Protein AF-A0A5B8N202-F1 (afdb_monomer_lite)

Radius of gyration: 25.62 Å; chains: 1; bounding box: 64×28×85 Å

Structure (mmCIF, N/CA/C/O backbone):
data_AF-A0A5B8N202-F1
#
_entry.id   AF-A0A5B8N202-F1
#
loop_
_atom_site.group_PDB
_atom_site.id
_atom_site.type_symbol
_atom_site.label_atom_id
_atom_site.label_alt_id
_atom_site.label_comp_id
_atom_site.label_asym_id
_atom_site.label_entity_id
_atom_site.label_seq_id
_atom_site.pdbx_PDB_ins_code
_atom_site.Cartn_x
_atom_site.Cartn_y
_atom_site.Cartn_z
_atom_site.occupancy
_atom_site.B_iso_or_equiv
_atom_site.auth_seq_id
_atom_site.auth_comp_id
_atom_site.auth_asym_id
_atom_site.auth_atom_id
_atom_site.pdbx_PDB_model_num
ATOM 1 N N . MET A 1 1 ? 33.044 3.808 -58.142 1.00 40.56 1 MET A N 1
ATOM 2 C CA . MET A 1 1 ? 33.726 4.188 -56.889 1.00 40.56 1 MET A CA 1
ATOM 3 C C . MET A 1 1 ? 32.637 4.555 -55.896 1.00 40.56 1 MET A C 1
ATOM 5 O O . MET A 1 1 ? 32.039 5.612 -56.030 1.00 40.56 1 MET A O 1
ATOM 9 N N . GLU A 1 2 ? 32.285 3.611 -55.023 1.00 39.12 2 GLU A N 1
ATOM 10 C CA . GLU A 1 2 ? 31.289 3.767 -53.956 1.00 39.12 2 GLU A CA 1
ATOM 11 C C . GLU A 1 2 ? 31.863 4.608 -52.815 1.00 39.12 2 GLU A C 1
ATOM 13 O O . GLU A 1 2 ? 32.944 4.314 -52.308 1.00 39.12 2 GLU A O 1
ATOM 18 N N . THR A 1 3 ? 31.123 5.624 -52.381 1.00 40.22 3 THR A N 1
ATOM 19 C CA . THR A 1 3 ? 31.327 6.275 -51.087 1.00 40.22 3 THR A CA 1
ATOM 20 C C . THR A 1 3 ? 30.090 6.017 -50.238 1.00 40.22 3 THR A C 1
ATOM 22 O O . THR A 1 3 ? 29.100 6.745 -50.273 1.00 40.22 3 THR A O 1
ATOM 25 N N . THR A 1 4 ? 30.120 4.921 -49.481 1.00 45.94 4 THR A N 1
ATOM 26 C CA . THR A 1 4 ? 29.127 4.648 -48.441 1.00 45.94 4 THR A CA 1
ATOM 27 C C . THR A 1 4 ? 29.284 5.690 -47.341 1.00 45.94 4 THR A C 1
ATOM 29 O O . THR A 1 4 ? 30.242 5.677 -46.569 1.00 45.94 4 THR A O 1
ATOM 32 N N . ASN A 1 5 ? 28.337 6.619 -47.311 1.00 45.53 5 ASN A N 1
ATOM 33 C CA . ASN A 1 5 ? 28.198 7.651 -46.302 1.00 45.53 5 ASN A CA 1
ATOM 34 C C . ASN A 1 5 ? 27.761 6.973 -44.990 1.00 45.53 5 ASN A C 1
ATOM 36 O O . ASN A 1 5 ? 26.594 6.610 -44.830 1.00 45.53 5 ASN A O 1
ATOM 40 N N . LEU A 1 6 ? 28.705 6.720 -44.077 1.00 44.03 6 LEU A N 1
ATOM 41 C CA . LEU A 1 6 ? 28.391 6.211 -42.743 1.00 44.03 6 LEU A CA 1
ATOM 42 C C . LEU A 1 6 ? 27.674 7.317 -41.957 1.00 44.03 6 LEU A C 1
ATOM 44 O O . LEU A 1 6 ? 28.290 8.238 -41.425 1.00 44.03 6 LEU A O 1
ATOM 48 N N . SER A 1 7 ? 26.348 7.208 -41.894 1.00 47.22 7 SER A N 1
ATOM 49 C CA . SER A 1 7 ? 25.507 7.962 -40.971 1.00 47.22 7 SER A CA 1
ATOM 50 C C . SER A 1 7 ? 25.827 7.530 -39.535 1.00 47.22 7 SER A C 1
ATOM 52 O O . SER A 1 7 ? 25.341 6.512 -39.043 1.00 47.22 7 SER A O 1
ATOM 54 N N . THR A 1 8 ? 26.678 8.301 -38.860 1.00 48.44 8 THR A N 1
ATOM 55 C CA . THR A 1 8 ? 26.913 8.200 -37.414 1.00 48.44 8 THR A CA 1
ATOM 56 C C . THR A 1 8 ? 25.687 8.750 -36.680 1.00 48.44 8 THR A C 1
ATOM 58 O O . THR A 1 8 ? 25.611 9.925 -36.324 1.00 48.44 8 THR A O 1
ATOM 61 N N . GLY A 1 9 ? 24.682 7.892 -36.504 1.00 45.19 9 GLY A N 1
ATOM 62 C CA . GLY A 1 9 ? 23.444 8.180 -35.783 1.00 45.19 9 GLY A CA 1
ATOM 63 C C . GLY A 1 9 ? 23.637 8.232 -34.265 1.00 45.19 9 GLY A C 1
ATOM 64 O O . GLY A 1 9 ? 23.599 7.212 -33.586 1.00 45.19 9 GLY A O 1
ATOM 65 N N . ASN A 1 10 ? 23.847 9.447 -33.767 1.00 51.78 10 ASN A N 1
ATOM 66 C CA . ASN A 1 10 ? 23.445 10.018 -32.477 1.00 51.78 10 ASN A CA 1
ATOM 67 C C . ASN A 1 10 ? 22.995 9.059 -31.336 1.00 51.78 10 ASN A C 1
ATOM 69 O O . ASN A 1 10 ? 21.834 8.657 -31.243 1.00 51.78 10 ASN A O 1
ATOM 73 N N . GLY A 1 11 ? 23.888 8.793 -30.373 1.00 51.88 11 GLY A N 1
ATOM 74 C CA . GLY A 1 11 ? 23.561 8.127 -29.097 1.00 51.88 11 GLY A CA 1
ATOM 75 C C . GLY A 1 11 ? 22.804 9.011 -28.086 1.00 51.88 11 GLY A C 1
ATOM 76 O O . GLY A 1 11 ? 22.305 8.512 -27.078 1.00 51.88 11 GLY A O 1
ATOM 77 N N . SER A 1 12 ? 22.686 10.311 -28.364 1.00 51.22 12 SER A N 1
ATOM 78 C CA . SER A 1 12 ? 22.166 11.345 -27.456 1.00 51.22 12 SER A CA 1
ATOM 79 C C . SER A 1 12 ? 20.629 11.404 -27.388 1.00 51.22 12 SER A C 1
ATOM 81 O O . SER A 1 12 ? 20.073 11.716 -26.336 1.00 51.22 12 SER A O 1
ATOM 83 N N . ASP A 1 13 ? 19.927 11.047 -28.471 1.00 53.34 13 ASP A N 1
ATOM 84 C CA . ASP A 1 13 ? 18.459 11.188 -28.576 1.00 53.34 13 ASP A CA 1
ATOM 85 C C . ASP A 1 13 ? 17.677 10.024 -27.944 1.00 53.34 13 ASP A C 1
ATOM 87 O O . ASP A 1 13 ? 16.525 10.162 -27.521 1.00 53.34 13 ASP A O 1
ATOM 91 N N . LYS A 1 14 ? 18.299 8.843 -27.842 1.00 54.62 14 LYS A N 1
ATOM 92 C CA . LYS A 1 14 ? 17.680 7.672 -27.196 1.00 54.62 14 LYS A CA 1
ATOM 93 C C . LYS A 1 14 ? 17.654 7.803 -25.670 1.00 54.62 14 LYS A C 1
ATOM 95 O O . LYS A 1 14 ? 16.748 7.283 -25.020 1.00 54.62 14 LYS A O 1
ATOM 100 N N . ILE A 1 15 ? 18.619 8.517 -25.088 1.00 53.31 15 ILE A N 1
ATOM 101 C CA . ILE A 1 15 ? 18.751 8.689 -23.632 1.00 53.31 15 ILE A CA 1
ATOM 102 C C . ILE A 1 15 ? 17.740 9.724 -23.110 1.00 53.31 15 ILE A C 1
ATOM 104 O O . ILE A 1 15 ? 17.120 9.525 -22.062 1.00 53.31 15 ILE A O 1
ATOM 108 N N . SER A 1 16 ? 17.505 10.804 -23.853 1.00 60.16 16 SER A N 1
ATOM 109 C CA . SER A 1 16 ? 16.528 11.853 -23.518 1.00 60.16 16 SER A CA 1
ATOM 110 C C . SER A 1 16 ? 15.070 11.388 -23.672 1.00 60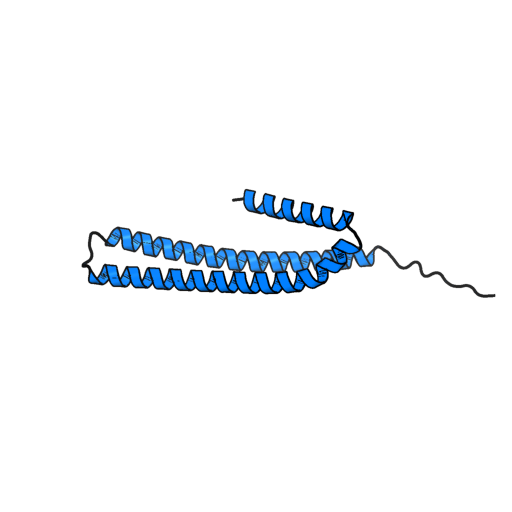.16 16 SER A C 1
ATOM 112 O O . SER A 1 16 ? 14.223 11.696 -22.830 1.00 60.16 16 SER A O 1
ATOM 114 N N . SER A 1 17 ? 14.768 10.574 -24.685 1.00 62.56 17 SER A N 1
ATOM 115 C CA . SER A 1 17 ? 13.436 9.968 -24.870 1.00 62.56 17 SER A CA 1
ATOM 116 C C . SER A 1 17 ? 13.122 8.872 -23.840 1.00 62.56 17 SER A C 1
ATOM 118 O O . SER A 1 17 ? 12.027 8.837 -23.282 1.00 62.56 17 SER A O 1
ATOM 120 N N . THR A 1 18 ? 14.094 8.021 -23.498 1.00 65.94 18 THR A N 1
ATOM 121 C CA . THR A 1 18 ? 13.906 6.974 -22.474 1.00 65.94 18 THR A CA 1
ATOM 122 C C . THR A 1 18 ? 13.766 7.567 -21.067 1.00 65.94 18 THR A C 1
ATOM 124 O O . THR A 1 18 ? 12.943 7.112 -20.274 1.00 65.94 18 THR A O 1
ATOM 127 N N . SER A 1 19 ? 14.527 8.618 -20.747 1.00 70.12 19 SER A N 1
ATOM 128 C CA . SER A 1 19 ? 14.452 9.289 -19.440 1.00 70.12 19 SER A CA 1
ATOM 129 C C . SER A 1 19 ? 13.154 10.075 -19.239 1.00 70.12 19 SER A C 1
ATOM 131 O O . SER A 1 19 ? 12.609 10.075 -18.136 1.00 70.12 19 SER A O 1
ATOM 133 N N . SER A 1 20 ? 12.619 10.707 -20.285 1.00 73.62 20 SER A N 1
ATOM 134 C CA . SER A 1 20 ? 11.327 11.406 -20.224 1.00 73.62 20 SER A CA 1
ATOM 135 C C . SER A 1 20 ? 10.148 10.435 -20.106 1.00 73.62 20 SER A C 1
ATOM 137 O O . SER A 1 20 ? 9.283 10.643 -19.253 1.00 73.62 20 SER A O 1
ATOM 139 N N . ALA A 1 21 ? 10.164 9.326 -20.853 1.00 76.62 21 ALA A N 1
ATOM 140 C CA . ALA A 1 21 ? 9.192 8.245 -20.700 1.00 76.62 21 ALA A CA 1
ATOM 141 C C . ALA A 1 21 ? 9.225 7.655 -19.278 1.00 76.62 21 ALA A C 1
ATOM 143 O O . ALA A 1 21 ? 8.200 7.623 -18.597 1.00 76.62 21 ALA A O 1
ATOM 144 N N . ALA A 1 22 ? 10.411 7.313 -18.764 1.00 77.62 22 ALA A N 1
ATOM 145 C CA . ALA A 1 22 ? 10.571 6.814 -17.397 1.00 77.62 22 ALA A CA 1
ATOM 146 C C . ALA A 1 22 ? 10.082 7.819 -16.337 1.00 77.62 22 ALA A C 1
ATOM 148 O O . ALA A 1 22 ? 9.461 7.431 -15.348 1.00 77.62 22 ALA A O 1
ATOM 149 N N . LYS A 1 23 ? 10.316 9.121 -16.546 1.00 77.31 23 LYS A N 1
ATOM 150 C CA . LYS A 1 23 ? 9.877 10.180 -15.626 1.00 77.31 23 LYS A CA 1
ATOM 151 C C . LYS A 1 23 ? 8.358 10.344 -15.610 1.00 77.31 23 LYS A C 1
ATOM 153 O O . LYS A 1 23 ? 7.800 10.503 -14.528 1.00 77.31 23 LYS A O 1
ATOM 158 N N . SER A 1 24 ? 7.711 10.268 -16.775 1.00 81.50 24 SER A N 1
ATOM 159 C CA . SER A 1 24 ? 6.247 10.329 -16.892 1.00 81.50 24 SER A CA 1
ATOM 160 C C . SER A 1 24 ? 5.568 9.123 -16.230 1.00 81.50 24 SER A C 1
ATOM 162 O O . SER A 1 24 ? 4.693 9.285 -15.383 1.00 81.50 24 SER A O 1
ATOM 164 N N . MET A 1 25 ? 6.075 7.913 -16.480 1.00 79.19 25 MET A N 1
ATOM 165 C CA . MET A 1 25 ? 5.575 6.703 -15.827 1.00 79.19 25 MET A CA 1
ATOM 166 C C . MET A 1 25 ? 5.800 6.736 -14.311 1.00 79.19 25 MET A C 1
ATOM 168 O O . MET A 1 25 ? 4.927 6.332 -13.547 1.00 79.19 25 MET A O 1
ATOM 172 N N . TYR A 1 26 ? 6.943 7.258 -13.851 1.00 78.19 26 TYR A N 1
ATOM 173 C CA . TYR A 1 26 ? 7.205 7.444 -12.424 1.00 78.19 26 TYR A CA 1
ATOM 174 C C . TYR A 1 26 ? 6.246 8.457 -11.786 1.00 78.19 26 TYR A C 1
ATOM 176 O O . TYR A 1 26 ? 5.761 8.216 -10.680 1.00 78.19 26 TYR A O 1
ATOM 184 N N . SER A 1 27 ? 5.941 9.577 -12.453 1.00 83.06 27 SER A N 1
ATOM 185 C CA . SER A 1 27 ? 4.969 10.547 -11.936 1.00 83.06 27 SER A CA 1
ATOM 186 C C . SER A 1 27 ? 3.553 9.983 -11.887 1.00 83.06 27 SER A C 1
ATOM 188 O O . SER A 1 27 ? 2.850 10.229 -10.906 1.00 83.06 27 SER A O 1
ATOM 190 N N . ASP A 1 28 ? 3.163 9.171 -12.867 1.00 84.50 28 ASP A N 1
ATOM 191 C CA . ASP A 1 28 ? 1.834 8.558 -12.932 1.00 84.50 28 ASP A CA 1
ATOM 192 C C . ASP A 1 28 ? 1.680 7.431 -11.903 1.00 84.50 28 ASP A C 1
ATOM 194 O O . ASP A 1 28 ? 0.683 7.364 -11.173 1.00 84.50 28 ASP A O 1
ATOM 198 N N . ALA A 1 29 ? 2.705 6.587 -11.755 1.00 79.06 29 ALA A N 1
ATOM 199 C CA . ALA A 1 29 ? 2.771 5.567 -10.711 1.00 79.06 29 ALA A CA 1
ATOM 200 C C . ALA A 1 29 ? 2.771 6.199 -9.311 1.00 79.06 29 ALA A C 1
ATOM 202 O O . ALA A 1 29 ? 2.047 5.760 -8.419 1.00 79.06 29 ALA A O 1
ATOM 203 N N . LYS A 1 30 ? 3.525 7.286 -9.109 1.00 83.44 30 LYS A N 1
ATOM 204 C CA . LYS A 1 30 ? 3.514 8.035 -7.848 1.00 83.44 30 LYS A CA 1
ATOM 205 C C . LYS A 1 30 ? 2.155 8.689 -7.595 1.00 83.44 30 LYS A C 1
ATOM 207 O O . LYS A 1 30 ? 1.669 8.648 -6.468 1.00 83.44 30 LYS A O 1
ATOM 212 N N . GLY A 1 31 ? 1.528 9.265 -8.619 1.00 84.69 31 GLY A N 1
ATOM 213 C CA . GLY A 1 31 ? 0.213 9.897 -8.527 1.00 84.69 31 GLY A CA 1
ATOM 214 C C . GLY A 1 31 ? -0.890 8.902 -8.164 1.00 84.69 31 GLY A C 1
ATOM 215 O O . GLY A 1 31 ? -1.683 9.165 -7.260 1.00 84.69 31 GLY A O 1
ATOM 216 N N . SER A 1 32 ? -0.909 7.737 -8.811 1.00 81.94 32 SER A N 1
ATOM 217 C CA . SER A 1 32 ? -1.851 6.653 -8.508 1.00 81.94 32 SER A CA 1
ATOM 218 C C . SER A 1 32 ? -1.608 6.047 -7.123 1.00 81.94 32 SER A C 1
ATOM 220 O O . SER A 1 32 ? -2.549 5.946 -6.337 1.00 81.94 32 SER A O 1
ATOM 222 N N . ALA A 1 33 ? -0.356 5.751 -6.759 1.00 79.19 33 ALA A N 1
ATOM 223 C CA . ALA A 1 33 ? -0.010 5.248 -5.428 1.00 79.19 33 ALA A CA 1
ATOM 224 C C . ALA A 1 33 ? -0.380 6.239 -4.311 1.00 79.19 33 ALA A C 1
ATOM 226 O O . ALA A 1 33 ? -0.882 5.837 -3.261 1.00 79.19 33 ALA A O 1
ATOM 227 N N . GLN A 1 34 ? -0.180 7.542 -4.534 1.00 83.12 34 GLN A N 1
ATOM 228 C CA . GLN A 1 34 ? -0.529 8.578 -3.562 1.00 83.12 34 GLN A CA 1
ATOM 229 C C . GLN A 1 34 ? -2.048 8.722 -3.400 1.00 83.12 34 GLN A C 1
ATOM 231 O O . GLN A 1 34 ? -2.516 8.888 -2.277 1.00 83.12 34 GLN A O 1
ATOM 236 N N . ARG A 1 35 ? -2.823 8.602 -4.487 1.00 85.00 35 ARG A N 1
ATOM 237 C CA . ARG A 1 35 ? -4.296 8.601 -4.444 1.00 85.00 35 ARG A CA 1
ATOM 238 C C . ARG A 1 35 ? -4.833 7.386 -3.694 1.00 85.00 35 ARG A C 1
ATOM 240 O O . ARG A 1 35 ? -5.595 7.556 -2.750 1.00 85.00 35 ARG A O 1
ATOM 247 N N . VAL A 1 36 ? -4.373 6.184 -4.049 1.00 81.31 36 VAL A N 1
ATOM 248 C CA . VAL A 1 36 ? -4.762 4.939 -3.364 1.00 81.31 36 VAL A CA 1
ATOM 249 C C . VAL A 1 36 ? -4.385 5.000 -1.882 1.00 81.31 36 VAL A C 1
ATOM 251 O O . VAL A 1 36 ? -5.203 4.690 -1.020 1.00 81.31 36 VAL A O 1
ATOM 254 N N . GLY A 1 37 ? -3.176 5.469 -1.563 1.00 83.19 37 GLY A N 1
ATOM 255 C CA . GLY A 1 37 ? -2.727 5.640 -0.183 1.00 83.19 37 GLY A CA 1
ATOM 256 C C . GLY A 1 37 ? -3.551 6.662 0.608 1.00 83.19 37 GLY A C 1
ATOM 257 O O . GLY A 1 37 ? -3.839 6.427 1.781 1.00 83.19 37 GLY A O 1
ATOM 258 N N . ALA A 1 38 ? -3.951 7.774 -0.016 1.00 85.00 38 ALA A N 1
ATOM 259 C CA . ALA A 1 38 ? -4.794 8.790 0.611 1.00 85.00 38 ALA A CA 1
ATOM 260 C C . ALA A 1 38 ? -6.212 8.267 0.885 1.00 85.00 38 ALA A C 1
ATOM 262 O O . ALA A 1 38 ? -6.708 8.434 1.998 1.00 85.00 38 ALA A O 1
ATOM 263 N N . THR A 1 39 ? -6.827 7.573 -0.079 1.00 84.94 39 THR A N 1
ATOM 264 C CA . THR A 1 39 ? -8.145 6.945 0.094 1.00 84.94 39 THR A CA 1
ATOM 265 C C . THR A 1 39 ? -8.114 5.909 1.214 1.00 84.94 39 THR A C 1
ATOM 267 O O . THR A 1 39 ? -8.914 5.998 2.138 1.00 84.94 39 THR A O 1
ATOM 270 N N . LEU A 1 40 ? -7.138 4.993 1.218 1.00 81.50 40 LEU A N 1
ATOM 271 C CA . LEU A 1 40 ? -7.007 3.984 2.278 1.00 81.50 40 LEU A CA 1
ATOM 272 C C . LEU A 1 40 ? -6.809 4.608 3.665 1.00 81.50 40 LEU A C 1
ATOM 274 O O . LEU A 1 40 ? -7.374 4.131 4.646 1.00 81.50 40 LEU A O 1
ATOM 278 N N . ARG A 1 41 ? -6.017 5.684 3.764 1.00 85.50 41 ARG A N 1
ATOM 279 C CA . ARG A 1 41 ? -5.808 6.391 5.034 1.00 85.50 41 ARG A CA 1
ATOM 280 C C . ARG A 1 41 ? -7.086 7.072 5.524 1.00 85.50 41 ARG A C 1
ATOM 282 O O . ARG A 1 41 ? -7.348 7.042 6.723 1.00 85.50 41 ARG A O 1
ATOM 289 N N . SER A 1 42 ? -7.860 7.661 4.616 1.00 87.25 42 SER A N 1
ATOM 290 C CA . SER A 1 42 ? -9.161 8.257 4.927 1.00 87.25 42 SER A CA 1
ATOM 291 C C . SER A 1 42 ? -10.150 7.204 5.430 1.00 87.25 42 SER A C 1
ATOM 293 O O . SER A 1 42 ? -10.734 7.380 6.494 1.00 87.25 42 SER A O 1
ATOM 295 N N . GLU A 1 43 ? -10.289 6.085 4.715 1.00 83.12 43 GLU A N 1
ATOM 296 C CA . GLU A 1 43 ? -11.168 4.971 5.102 1.00 83.12 43 GLU A CA 1
ATOM 297 C C . GLU A 1 43 ? -10.785 4.394 6.473 1.00 83.12 43 GLU A C 1
ATOM 299 O O . GLU A 1 43 ? -11.644 4.179 7.325 1.00 83.12 43 GLU A O 1
ATOM 304 N N . LEU A 1 44 ? -9.484 4.221 6.739 1.00 84.56 44 LEU A N 1
ATOM 305 C CA . LEU A 1 44 ? -9.000 3.735 8.032 1.00 84.56 44 LEU A CA 1
ATOM 306 C C . LEU A 1 44 ? -9.253 4.736 9.168 1.00 84.56 44 LEU A C 1
ATOM 308 O O . LEU A 1 44 ? -9.607 4.331 10.273 1.00 84.56 44 LEU A O 1
ATOM 312 N N . SER A 1 45 ? -9.083 6.036 8.908 1.00 85.19 45 SER A N 1
ATOM 313 C CA . SER A 1 45 ? -9.399 7.081 9.887 1.00 85.19 45 SER A CA 1
ATOM 314 C C . SER A 1 45 ? -10.890 7.105 10.213 1.00 85.19 45 SER A C 1
ATOM 316 O O . SER A 1 45 ? -11.252 7.249 11.376 1.00 85.19 45 SER A O 1
ATOM 318 N N . ASN A 1 46 ? -11.748 6.927 9.208 1.00 87.12 46 ASN A N 1
ATOM 319 C CA . ASN A 1 46 ? -13.193 6.853 9.399 1.00 87.12 46 ASN A CA 1
ATOM 320 C C . ASN A 1 46 ? -13.582 5.604 10.196 1.00 87.12 46 ASN A C 1
ATOM 322 O O . ASN A 1 46 ? -14.342 5.712 11.149 1.00 87.12 46 ASN A O 1
ATOM 326 N N . LEU A 1 47 ? -13.001 4.443 9.877 1.00 84.00 47 LEU A N 1
ATOM 327 C CA . LEU A 1 47 ? -13.228 3.207 10.627 1.00 84.00 47 LEU A CA 1
ATOM 328 C C . LEU A 1 47 ? -12.778 3.332 12.089 1.00 84.00 47 LEU A C 1
ATOM 330 O O . LEU A 1 47 ? -13.466 2.855 12.987 1.00 84.00 47 LEU A O 1
ATOM 334 N N . LYS A 1 48 ? -11.637 3.990 12.334 1.00 85.50 48 LYS A N 1
ATOM 335 C CA . LYS A 1 48 ? -11.165 4.291 13.689 1.00 85.50 48 LYS A CA 1
ATOM 336 C C . LYS A 1 48 ? -12.147 5.194 14.430 1.00 85.50 48 LYS A C 1
ATOM 338 O O . LYS A 1 48 ? -12.453 4.907 15.578 1.00 85.50 48 LYS A O 1
ATOM 343 N N . ASN A 1 49 ? -12.630 6.258 13.794 1.00 85.69 49 ASN A N 1
ATOM 344 C CA . ASN A 1 49 ? -13.596 7.163 14.413 1.00 85.69 49 ASN A CA 1
ATOM 345 C C . ASN A 1 49 ? -14.919 6.446 14.722 1.00 85.69 49 ASN A C 1
ATOM 347 O O . ASN A 1 49 ? -15.463 6.626 15.807 1.00 85.69 49 ASN A O 1
ATOM 351 N N . ASP A 1 50 ? -15.400 5.597 13.810 1.00 81.00 50 ASP A N 1
ATOM 352 C CA . ASP A 1 50 ? -16.595 4.774 14.018 1.00 81.00 50 ASP A CA 1
ATOM 353 C C . ASP A 1 50 ? -16.390 3.783 15.180 1.00 81.00 50 ASP A C 1
ATOM 355 O O . ASP A 1 50 ? -17.291 3.590 15.996 1.00 81.00 50 ASP A O 1
ATOM 359 N N . LEU A 1 51 ? -15.193 3.196 15.304 1.00 79.00 51 LEU A N 1
ATOM 360 C CA . LEU A 1 51 ? -14.827 2.319 16.419 1.00 79.00 51 LEU A CA 1
ATOM 361 C C . LEU A 1 51 ? -14.708 3.078 17.748 1.00 79.00 51 LEU A C 1
ATOM 363 O O . LEU A 1 51 ? -15.212 2.593 18.755 1.00 79.00 51 LEU A O 1
ATOM 367 N N . ASP A 1 52 ? -14.074 4.253 17.763 1.00 80.44 52 ASP A N 1
ATOM 368 C CA . ASP A 1 52 ? -13.946 5.092 18.960 1.00 80.44 52 ASP A CA 1
ATOM 369 C C . ASP A 1 52 ? -15.335 5.562 19.426 1.00 80.44 52 ASP A C 1
ATOM 371 O O . ASP A 1 52 ? -15.643 5.522 20.618 1.00 80.44 52 ASP A O 1
ATOM 375 N N . ALA A 1 53 ? -16.216 5.937 18.493 1.00 79.38 53 ALA A N 1
ATOM 376 C CA . ALA A 1 53 ? -17.603 6.285 18.786 1.00 79.38 53 ALA A CA 1
ATOM 377 C C . ALA A 1 53 ? -18.386 5.088 19.349 1.00 79.38 53 ALA A C 1
ATOM 379 O O . ALA A 1 53 ? -19.124 5.247 20.323 1.00 79.38 53 ALA A O 1
ATOM 380 N N . LEU A 1 54 ? -18.187 3.891 18.783 1.00 70.69 54 LEU A N 1
ATOM 381 C CA . LEU A 1 54 ? -18.788 2.654 19.276 1.00 70.69 54 LEU A CA 1
ATOM 382 C C . LEU A 1 54 ? -18.274 2.292 20.673 1.00 70.69 54 LEU A C 1
ATOM 384 O O . LEU A 1 54 ? -19.081 2.024 21.551 1.00 70.69 54 LEU A O 1
ATOM 388 N N . MET A 1 55 ? -16.964 2.346 20.921 1.00 69.00 55 MET A N 1
ATOM 389 C CA . MET A 1 55 ? -16.374 2.062 22.235 1.00 69.00 55 MET A CA 1
ATOM 390 C C . MET A 1 55 ? -16.814 3.062 23.308 1.00 69.00 55 MET A C 1
ATOM 392 O O . MET A 1 55 ? -17.005 2.675 24.457 1.00 69.00 55 MET A O 1
ATOM 396 N N . THR A 1 56 ? -16.996 4.333 22.943 1.00 68.38 56 THR A N 1
ATOM 397 C CA . THR A 1 56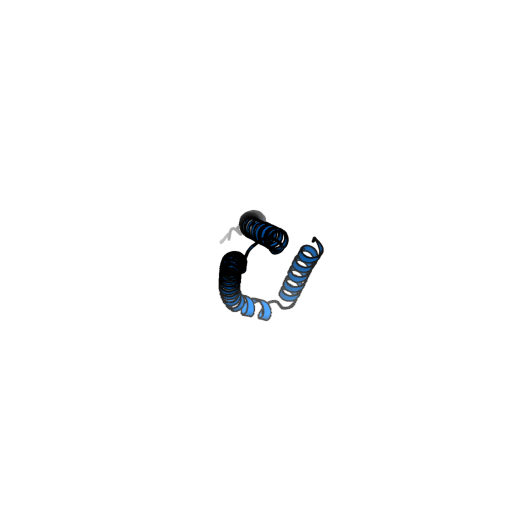 ? -17.410 5.387 23.885 1.00 68.38 56 THR A CA 1
ATOM 398 C C . THR A 1 56 ? -18.909 5.326 24.192 1.00 68.38 56 THR A C 1
ATOM 400 O O . THR A 1 56 ? -19.324 5.700 25.286 1.00 68.38 56 THR A O 1
ATOM 403 N N . ARG A 1 57 ? -19.731 4.843 23.248 1.00 61.66 57 ARG A N 1
ATOM 404 C CA . ARG A 1 57 ? -21.181 4.657 23.431 1.00 61.66 57 ARG A CA 1
ATOM 405 C C . ARG A 1 57 ? -21.584 3.250 23.892 1.00 61.66 57 ARG A C 1
ATOM 407 O O . ARG A 1 57 ? -22.687 3.081 24.391 1.00 61.66 57 ARG A O 1
ATOM 414 N N . ALA A 1 58 ? -20.707 2.252 23.784 1.00 56.94 58 ALA A N 1
ATOM 415 C CA . ALA A 1 58 ? -20.948 0.883 24.253 1.00 56.94 58 ALA A CA 1
ATOM 416 C C . ALA A 1 58 ? -21.359 0.772 25.740 1.00 56.94 58 ALA A C 1
ATOM 418 O O . ALA A 1 58 ? -22.161 -0.104 26.046 1.00 56.94 58 ALA A O 1
ATOM 419 N N . PRO A 1 59 ? -20.893 1.633 26.670 1.00 57.78 59 PRO A N 1
ATOM 420 C CA . PRO A 1 59 ? -21.360 1.606 28.057 1.00 57.78 59 PRO A CA 1
ATOM 421 C C . PRO A 1 59 ? -22.748 2.236 28.275 1.00 57.78 59 PRO A C 1
ATOM 423 O O . PRO A 1 59 ? -23.275 2.130 29.379 1.00 57.78 59 PRO A O 1
ATOM 426 N N . SER A 1 60 ? -23.319 2.934 27.281 1.00 54.22 60 SER A N 1
ATOM 427 C CA . SER A 1 60 ? -24.546 3.737 27.426 1.00 54.22 60 SER A CA 1
ATOM 428 C C . SER A 1 60 ? -25.688 3.382 26.463 1.00 54.22 60 SER A C 1
ATOM 430 O O . SER A 1 60 ? -26.730 4.035 26.526 1.00 54.22 60 SER A O 1
ATOM 432 N N . LEU A 1 61 ? -25.532 2.362 25.607 1.00 51.91 61 LEU A N 1
ATOM 433 C CA . LEU A 1 61 ? -26.545 1.927 24.635 1.00 51.91 61 LEU A CA 1
ATOM 434 C C . LEU A 1 61 ? -27.059 0.507 24.931 1.00 51.91 61 LEU A C 1
ATOM 436 O O . LEU A 1 61 ? -26.302 -0.364 25.349 1.00 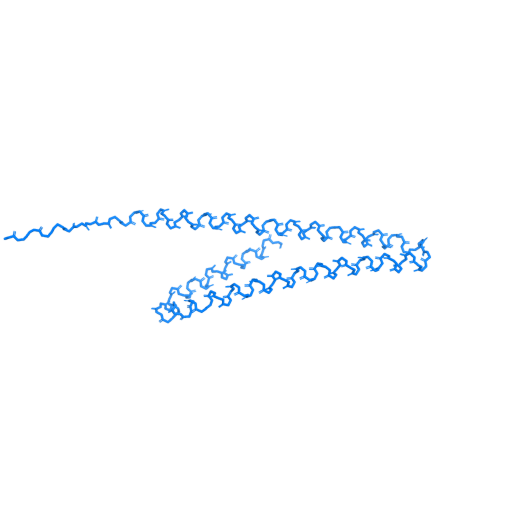51.91 61 LEU A O 1
ATOM 440 N N . SER A 1 62 ? -28.356 0.287 24.700 1.00 58.00 62 SER A N 1
ATOM 441 C CA . SER A 1 62 ? -29.024 -1.022 24.786 1.00 58.00 62 SER A CA 1
ATOM 442 C C . SER A 1 62 ? -28.508 -1.975 23.685 1.00 58.00 62 SER A C 1
ATOM 444 O O . SER A 1 62 ? -28.085 -1.499 22.629 1.00 58.00 62 SER A O 1
ATOM 446 N N . ASP A 1 63 ? -28.542 -3.298 23.908 1.00 58.78 63 ASP A N 1
ATOM 447 C CA . ASP A 1 63 ? -27.923 -4.343 23.053 1.00 58.78 63 ASP A CA 1
ATOM 448 C C . ASP A 1 63 ? -28.221 -4.208 21.538 1.00 58.78 63 ASP A C 1
ATOM 450 O O . ASP A 1 63 ? -27.380 -4.548 20.696 1.00 58.78 63 ASP A O 1
ATOM 454 N N . ASP A 1 64 ? -29.381 -3.654 21.172 1.00 61.38 64 ASP A N 1
ATOM 455 C CA . ASP A 1 64 ? -29.809 -3.461 19.781 1.00 61.38 64 ASP A CA 1
ATOM 456 C C . ASP A 1 64 ? -28.971 -2.424 19.003 1.00 61.38 64 ASP A C 1
ATOM 458 O O . ASP A 1 64 ? -28.623 -2.649 17.839 1.00 61.38 64 ASP A O 1
ATOM 462 N N . GLU A 1 65 ? -28.579 -1.304 19.620 1.00 61.22 65 GLU A N 1
ATOM 463 C CA . GLU A 1 65 ? -27.766 -0.280 18.939 1.00 61.22 65 GLU A CA 1
ATOM 464 C C . GLU A 1 65 ? -26.298 -0.710 18.801 1.00 61.22 65 GLU A C 1
ATOM 466 O O . GLU A 1 65 ? -25.633 -0.376 17.812 1.00 61.22 65 GLU A O 1
ATOM 471 N N . LEU A 1 66 ? -25.801 -1.519 19.744 1.00 64.31 66 LEU A N 1
ATOM 472 C CA . LEU A 1 66 ? -24.468 -2.120 19.675 1.00 64.31 66 LEU A CA 1
ATOM 473 C C . LEU A 1 66 ? -24.366 -3.092 18.488 1.00 64.31 66 LEU A C 1
ATOM 475 O O . LEU A 1 66 ? -23.405 -3.041 17.715 1.00 64.31 66 LEU A O 1
ATOM 479 N N . SER A 1 67 ? -25.386 -3.936 18.309 1.00 68.00 67 SER A N 1
ATOM 480 C CA . SER A 1 67 ? -25.503 -4.861 17.176 1.00 68.00 67 SER A CA 1
ATOM 481 C C . SER A 1 67 ? -25.510 -4.120 15.834 1.00 68.00 67 SER A C 1
ATOM 483 O O . SER A 1 67 ? -24.792 -4.492 14.894 1.00 68.00 67 SER A O 1
ATOM 485 N N . GLN A 1 68 ? -26.258 -3.017 15.745 1.00 70.44 68 GLN A N 1
ATOM 486 C CA . GLN A 1 68 ? -26.360 -2.228 14.519 1.00 70.44 68 GLN A CA 1
ATOM 487 C C . GLN A 1 68 ? -25.036 -1.537 14.158 1.00 70.44 68 GLN A C 1
ATOM 489 O O . GLN A 1 68 ? -24.619 -1.555 12.996 1.00 70.44 68 GLN A O 1
ATOM 494 N N . ALA A 1 69 ? -24.339 -0.968 15.142 1.00 67.44 69 ALA A N 1
ATOM 495 C CA . ALA A 1 69 ? -23.044 -0.330 14.930 1.00 67.44 69 ALA A CA 1
ATOM 496 C C . ALA A 1 69 ? -21.932 -1.346 14.616 1.00 67.44 69 ALA A C 1
ATOM 498 O O . ALA A 1 69 ? -21.125 -1.120 13.712 1.00 67.44 69 ALA A O 1
ATOM 499 N N . HIS A 1 70 ? -21.928 -2.506 15.280 1.00 74.06 70 HIS A N 1
ATOM 500 C CA . HIS A 1 70 ? -21.029 -3.611 14.949 1.00 74.06 70 HIS A CA 1
ATOM 501 C C . HIS A 1 70 ? -21.255 -4.115 13.514 1.00 74.06 70 HIS A C 1
ATOM 503 O O . HIS A 1 70 ? -20.298 -4.336 12.769 1.00 74.06 70 HIS A O 1
ATOM 509 N N . THR A 1 71 ? -22.514 -4.221 13.083 1.00 80.12 71 THR A N 1
ATOM 510 C CA . THR A 1 71 ? -22.870 -4.598 11.707 1.00 80.12 71 THR A CA 1
ATOM 511 C C . THR A 1 71 ? -22.354 -3.575 10.692 1.00 80.12 71 THR A C 1
ATOM 513 O O . THR A 1 71 ? -21.768 -3.954 9.675 1.00 80.12 71 THR A O 1
ATOM 516 N N . GLN A 1 72 ? -22.493 -2.276 10.977 1.00 78.31 72 GLN A N 1
ATOM 517 C CA . GLN A 1 72 ? -21.938 -1.221 10.125 1.00 78.31 72 GLN A CA 1
ATOM 518 C C . GLN A 1 72 ? -20.408 -1.289 10.056 1.00 78.31 72 GLN A C 1
ATOM 520 O O . GLN A 1 72 ? -19.852 -1.236 8.956 1.00 78.31 72 GLN A O 1
ATOM 525 N N . LEU A 1 73 ? -19.730 -1.498 11.187 1.00 77.31 73 LEU A N 1
ATOM 526 C CA . LEU A 1 73 ? -18.276 -1.656 11.241 1.00 77.31 73 LEU A CA 1
ATOM 527 C C . LEU A 1 73 ? -17.808 -2.853 10.401 1.00 77.31 73 LEU A C 1
ATOM 529 O O . LEU A 1 73 ? -16.901 -2.723 9.576 1.00 77.31 73 LEU A O 1
ATOM 533 N N . MET A 1 74 ? -18.465 -4.004 10.553 1.00 80.50 74 MET A N 1
ATOM 534 C CA . MET A 1 74 ? -18.143 -5.210 9.790 1.00 80.50 74 MET A CA 1
ATOM 535 C C . MET A 1 74 ? -18.424 -5.044 8.296 1.00 80.50 74 MET A C 1
ATOM 537 O O . MET A 1 74 ? -17.645 -5.534 7.476 1.00 80.50 74 MET A O 1
ATOM 541 N N . SER A 1 75 ? -19.467 -4.299 7.918 1.00 83.88 75 SER A N 1
ATOM 542 C CA . SER A 1 75 ? -19.740 -3.988 6.511 1.00 83.88 75 SER A CA 1
ATOM 543 C C . SER A 1 75 ? -18.615 -3.156 5.877 1.00 83.88 75 SER A C 1
ATOM 545 O O . SER A 1 75 ? -18.140 -3.493 4.789 1.00 83.88 75 SER A O 1
ATOM 547 N N . LYS A 1 76 ? -18.112 -2.136 6.591 1.00 80.00 76 LYS A N 1
ATOM 548 C CA . LYS A 1 76 ? -17.008 -1.273 6.144 1.00 80.00 76 LYS A 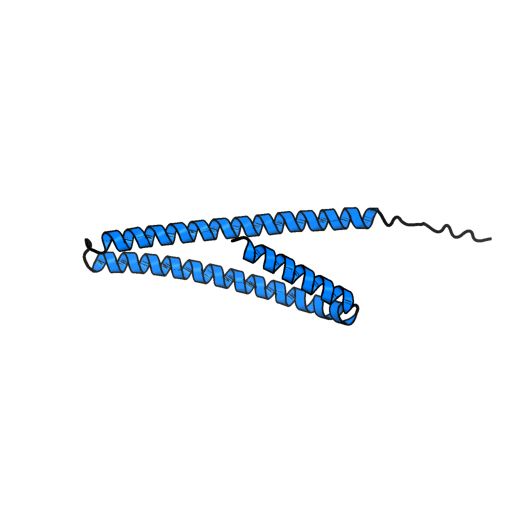CA 1
ATOM 549 C C . LYS A 1 76 ? -15.671 -2.011 6.127 1.00 80.00 76 LYS A C 1
ATOM 551 O O . LYS A 1 76 ? -14.865 -1.844 5.216 1.00 80.00 76 LYS A O 1
ATOM 556 N N . PHE A 1 77 ? -15.438 -2.887 7.100 1.00 82.38 77 PHE A N 1
ATOM 557 C CA . PHE A 1 77 ? -14.260 -3.750 7.099 1.00 82.38 77 PHE A CA 1
ATOM 558 C C . PHE A 1 77 ? -14.277 -4.735 5.923 1.00 82.38 77 PHE A C 1
ATOM 560 O O . PHE A 1 77 ? -13.263 -4.921 5.245 1.00 82.38 77 PHE A O 1
ATOM 567 N N . SER A 1 78 ? -15.431 -5.345 5.647 1.00 82.38 78 SER A N 1
ATOM 568 C CA . SER A 1 78 ? -15.602 -6.278 4.534 1.00 82.38 78 SER A CA 1
ATOM 569 C C . SER A 1 78 ? -15.399 -5.591 3.182 1.00 82.38 78 SER A C 1
ATOM 571 O O . SER A 1 78 ? -14.672 -6.116 2.335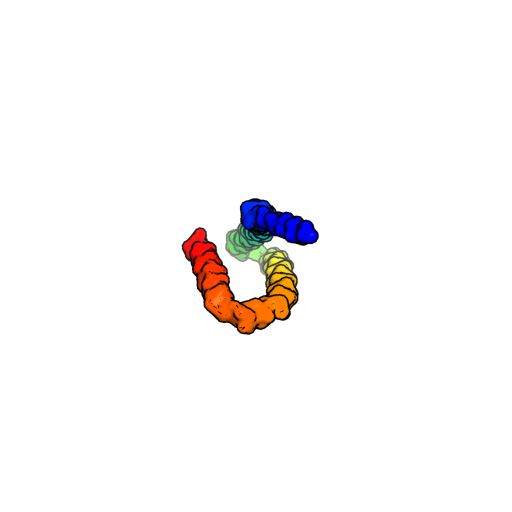 1.00 82.38 78 SER A O 1
ATOM 573 N N . SER A 1 79 ? -15.946 -4.383 2.996 1.00 79.94 79 SER A N 1
ATOM 574 C CA . SER A 1 79 ? -15.752 -3.603 1.767 1.00 79.94 79 SER A CA 1
ATOM 575 C C . SER A 1 79 ? -14.285 -3.213 1.565 1.00 79.94 79 SER A C 1
ATOM 577 O O . SER A 1 79 ? -13.741 -3.419 0.478 1.00 79.94 79 SER A O 1
ATOM 579 N N . MET A 1 80 ? -13.601 -2.764 2.622 1.00 79.81 80 MET A N 1
ATOM 580 C CA . MET A 1 80 ? -12.165 -2.479 2.587 1.00 79.81 80 MET A CA 1
ATOM 581 C C . MET A 1 80 ? -11.353 -3.732 2.243 1.00 79.81 80 MET A C 1
ATOM 583 O O . MET A 1 80 ? -10.450 -3.687 1.405 1.00 79.81 80 MET A O 1
ATOM 587 N N . ARG A 1 81 ? -11.683 -4.879 2.847 1.00 82.88 81 ARG A N 1
ATOM 588 C CA . ARG A 1 81 ? -11.011 -6.153 2.565 1.00 82.88 81 ARG A CA 1
ATOM 589 C C . ARG A 1 81 ? -11.243 -6.623 1.132 1.00 82.88 81 ARG A C 1
ATOM 591 O O . ARG A 1 81 ? -10.312 -7.144 0.516 1.00 82.88 81 ARG A O 1
ATOM 598 N N . TYR A 1 82 ? -12.446 -6.442 0.599 1.00 81.25 82 TYR A N 1
ATOM 599 C CA . TYR A 1 82 ? -12.764 -6.755 -0.789 1.00 81.25 82 TYR A CA 1
ATOM 600 C C . TYR A 1 82 ? -11.989 -5.853 -1.757 1.00 81.25 82 TYR A C 1
ATOM 602 O O . TYR A 1 82 ? -11.332 -6.360 -2.665 1.00 81.25 82 TYR A O 1
ATOM 610 N N . ALA A 1 83 ? -11.965 -4.540 -1.510 1.00 77.12 83 ALA A N 1
ATOM 611 C CA . ALA A 1 83 ? -11.196 -3.584 -2.304 1.00 77.12 83 ALA A CA 1
ATOM 612 C C . ALA A 1 83 ? -9.689 -3.901 -2.287 1.00 77.12 83 ALA A C 1
ATOM 614 O O . ALA A 1 83 ? -9.044 -3.931 -3.336 1.00 77.12 83 ALA A O 1
ATOM 615 N N . ALA A 1 84 ? -9.137 -4.228 -1.114 1.00 77.12 84 ALA A N 1
ATOM 616 C CA . ALA A 1 84 ? -7.740 -4.629 -0.971 1.00 77.12 84 ALA A CA 1
ATOM 617 C C . ALA A 1 84 ? -7.424 -5.933 -1.724 1.00 77.12 84 ALA A C 1
ATOM 619 O O . ALA A 1 84 ? -6.400 -6.021 -2.403 1.00 77.12 84 ALA A O 1
ATOM 620 N N . LYS A 1 85 ? -8.306 -6.941 -1.651 1.00 81.56 85 LYS A N 1
ATOM 621 C CA . LYS A 1 85 ? -8.160 -8.188 -2.419 1.00 81.56 85 LYS A CA 1
ATOM 622 C C . LYS A 1 85 ? -8.240 -7.952 -3.928 1.00 81.56 85 LYS A C 1
ATOM 624 O O . LYS A 1 85 ? -7.446 -8.537 -4.658 1.00 81.56 85 LYS A O 1
ATOM 629 N N . GLY A 1 86 ? -9.160 -7.103 -4.386 1.00 79.56 86 GLY A N 1
ATOM 630 C CA . GLY A 1 86 ? -9.287 -6.738 -5.798 1.00 79.56 86 GLY A CA 1
ATOM 631 C C . GLY A 1 86 ? -8.017 -6.073 -6.326 1.00 79.56 86 GLY A C 1
ATOM 632 O O . GLY A 1 86 ? -7.485 -6.488 -7.354 1.00 79.56 86 GLY A O 1
ATOM 633 N N . LEU A 1 87 ? -7.466 -5.123 -5.565 1.00 77.50 87 LEU A N 1
ATOM 634 C CA . LEU A 1 87 ? -6.214 -4.453 -5.912 1.00 77.50 87 LEU A CA 1
ATOM 635 C C . LEU A 1 87 ? -5.023 -5.424 -5.938 1.00 77.50 87 LEU A C 1
ATOM 637 O O . LEU A 1 87 ? -4.220 -5.386 -6.868 1.00 77.50 87 LEU A O 1
ATOM 641 N N . ALA A 1 88 ? -4.926 -6.326 -4.956 1.00 77.94 88 ALA A N 1
ATOM 642 C CA . ALA A 1 88 ? -3.876 -7.343 -4.910 1.00 77.94 88 ALA A CA 1
ATOM 643 C C . ALA A 1 88 ? -3.972 -8.335 -6.080 1.00 77.94 88 ALA A C 1
ATOM 645 O O . ALA A 1 88 ? -2.954 -8.699 -6.663 1.00 77.94 88 ALA A O 1
ATOM 646 N N . SER A 1 89 ? -5.186 -8.749 -6.452 1.00 80.12 89 SER A N 1
ATOM 647 C CA . SER A 1 89 ? -5.414 -9.642 -7.590 1.00 80.12 89 SER A CA 1
ATOM 648 C C . SER A 1 89 ? -5.026 -8.983 -8.914 1.00 80.12 89 SER A C 1
ATOM 650 O O . SER A 1 89 ? -4.381 -9.620 -9.745 1.00 80.12 89 SER A O 1
ATOM 652 N N . GLU A 1 90 ? -5.381 -7.712 -9.112 1.00 77.88 90 GLU A N 1
ATOM 653 C CA . GLU A 1 90 ? -5.038 -6.983 -10.335 1.00 77.88 90 GLU A CA 1
ATOM 654 C C . GLU A 1 90 ? -3.533 -6.706 -10.423 1.00 77.88 90 GLU A C 1
ATOM 656 O O . GLU A 1 90 ? -2.931 -6.875 -11.483 1.00 77.88 90 GLU A O 1
ATOM 661 N N . ALA A 1 91 ? -2.896 -6.371 -9.296 1.00 78.69 91 ALA A N 1
ATOM 662 C CA . ALA A 1 91 ? -1.445 -6.261 -9.214 1.00 78.69 91 ALA A CA 1
ATOM 663 C C . ALA A 1 91 ? -0.766 -7.595 -9.560 1.00 78.69 91 ALA A C 1
ATOM 665 O O . ALA A 1 91 ? 0.126 -7.624 -10.403 1.00 78.69 91 ALA A O 1
ATOM 666 N N . ASN A 1 92 ? -1.226 -8.714 -8.992 1.00 81.19 92 ASN A N 1
ATOM 667 C CA . ASN A 1 92 ? -0.667 -10.038 -9.274 1.00 81.19 92 ASN A CA 1
ATOM 668 C C . ASN A 1 92 ? -0.848 -10.440 -10.747 1.00 81.19 92 ASN A C 1
ATOM 670 O O . ASN A 1 92 ? 0.050 -11.002 -11.367 1.00 81.19 92 ASN A O 1
ATOM 674 N N . ARG A 1 93 ? -1.991 -10.098 -11.353 1.00 81.44 93 ARG A N 1
ATOM 675 C CA . ARG A 1 93 ? -2.257 -10.364 -12.771 1.00 81.44 93 ARG A CA 1
ATOM 676 C C . ARG A 1 93 ? -1.354 -9.547 -13.696 1.00 81.44 93 ARG A C 1
ATOM 678 O O . ARG A 1 93 ? -0.917 -10.062 -14.723 1.00 81.44 93 ARG A O 1
ATOM 685 N N . GLN A 1 94 ? -1.074 -8.291 -13.355 1.00 76.00 94 GLN A N 1
ATOM 686 C CA . GLN A 1 94 ? -0.126 -7.453 -14.095 1.00 76.00 94 GLN A CA 1
ATOM 687 C C . GLN A 1 94 ? 1.321 -7.930 -13.916 1.00 76.00 94 GLN A C 1
ATOM 689 O O . GLN A 1 94 ? 2.066 -7.984 -14.892 1.00 76.00 94 GLN A O 1
ATOM 694 N N . LEU A 1 95 ? 1.694 -8.357 -12.707 1.00 76.06 95 LEU A N 1
ATOM 695 C CA . LEU A 1 95 ? 3.009 -8.934 -12.426 1.00 76.06 95 LEU A CA 1
ATOM 696 C C . LEU A 1 95 ? 3.237 -10.233 -13.204 1.00 76.06 95 LEU A C 1
ATOM 698 O O . LEU A 1 95 ? 4.246 -10.346 -13.891 1.00 76.06 95 LEU A O 1
ATOM 702 N N . ASN A 1 96 ? 2.281 -11.165 -13.181 1.00 77.69 96 ASN A N 1
ATOM 703 C CA . ASN A 1 96 ? 2.387 -12.428 -13.917 1.00 77.69 96 ASN A CA 1
ATOM 704 C C . ASN A 1 96 ? 2.546 -12.208 -15.429 1.00 77.69 96 ASN A C 1
ATOM 706 O O . ASN A 1 96 ? 3.354 -12.882 -16.060 1.00 77.69 96 ASN A O 1
ATOM 710 N N . ARG A 1 97 ? 1.845 -11.219 -16.005 1.00 74.94 97 ARG A N 1
ATOM 711 C CA . ARG A 1 97 ? 2.030 -10.835 -17.415 1.00 74.94 97 ARG A CA 1
ATOM 712 C C . ARG A 1 97 ? 3.426 -10.270 -17.697 1.00 74.94 97 ARG A C 1
ATOM 714 O O . ARG A 1 97 ? 3.990 -10.556 -18.743 1.00 74.94 97 ARG A O 1
ATOM 721 N N . GLY A 1 98 ? 3.996 -9.497 -16.772 1.00 66.56 98 GLY A N 1
ATOM 722 C CA . GLY A 1 98 ? 5.363 -8.980 -16.901 1.00 66.56 98 GLY A CA 1
ATOM 723 C C . GLY A 1 98 ? 6.452 -10.039 -16.682 1.00 66.56 98 GLY A C 1
ATOM 724 O O . GLY A 1 98 ? 7.532 -9.951 -17.267 1.00 66.56 98 GLY A O 1
ATOM 725 N N . MET A 1 99 ? 6.178 -11.065 -15.870 1.00 63.34 99 MET A N 1
ATOM 726 C CA . MET A 1 99 ? 7.112 -12.167 -15.608 1.00 63.34 99 MET A CA 1
ATOM 727 C C . MET A 1 99 ? 7.375 -13.025 -16.850 1.00 63.34 99 MET A C 1
ATOM 729 O O . MET A 1 99 ? 8.509 -13.468 -17.052 1.00 63.34 99 MET A O 1
ATOM 733 N N . GLU A 1 100 ? 6.368 -13.211 -17.705 1.00 62.50 100 GLU A N 1
ATOM 734 C CA . GLU A 1 100 ? 6.509 -13.968 -18.955 1.00 62.50 100 GLU A CA 1
ATOM 735 C C . GLU A 1 100 ? 7.517 -13.299 -19.908 1.00 62.50 100 GLU A C 1
ATOM 737 O O . GLU A 1 100 ? 8.376 -13.974 -20.466 1.00 62.50 100 GLU A O 1
ATOM 742 N N . THR A 1 101 ? 7.543 -11.962 -19.966 1.00 59.47 101 THR A N 1
ATOM 743 C CA . THR A 1 101 ? 8.563 -11.184 -20.702 1.00 59.47 101 THR A CA 1
ATOM 744 C C . THR A 1 101 ? 9.930 -11.149 -19.998 1.00 59.47 101 THR A C 1
ATOM 746 O O . THR A 1 101 ? 10.969 -11.021 -20.639 1.00 59.47 101 THR A O 1
ATOM 749 N N . THR A 1 102 ? 9.968 -11.260 -18.668 1.00 60.75 102 THR A N 1
ATOM 750 C CA . THR A 1 102 ? 11.213 -11.096 -17.889 1.00 60.75 102 THR A CA 1
ATOM 751 C C . THR A 1 102 ? 12.091 -12.356 -17.902 1.00 60.75 102 THR A C 1
ATOM 753 O O . THR A 1 102 ? 13.312 -12.258 -17.785 1.00 60.75 102 THR A O 1
ATOM 756 N N . THR A 1 103 ? 11.501 -13.542 -18.089 1.00 60.25 103 THR A N 1
ATOM 757 C CA . THR A 1 103 ? 12.238 -14.825 -18.111 1.00 60.25 103 THR A CA 1
ATOM 758 C C . THR A 1 103 ? 13.267 -14.891 -19.248 1.00 60.25 103 THR A C 1
ATOM 760 O O . THR A 1 103 ? 14.337 -15.481 -19.087 1.00 60.25 103 THR A O 1
ATOM 763 N N . GLU A 1 104 ? 12.977 -14.236 -20.371 1.00 60.88 104 GLU A N 1
ATOM 764 C CA . GLU A 1 104 ? 13.876 -14.117 -21.524 1.00 60.88 104 GLU A CA 1
ATOM 765 C C . GLU A 1 104 ? 15.097 -13.232 -21.196 1.00 60.88 104 GLU A C 1
ATOM 767 O O . GLU A 1 104 ? 16.237 -13.583 -21.493 1.00 60.88 104 GLU A O 1
ATOM 772 N N . TYR A 1 105 ? 14.890 -12.152 -20.433 1.00 54.59 105 TYR A N 1
ATOM 773 C CA . TYR A 1 105 ? 15.942 -11.207 -20.041 1.00 54.59 105 TYR A CA 1
ATOM 774 C C . TYR A 1 105 ? 16.987 -11.809 -19.082 1.00 54.59 105 TYR A C 1
ATOM 776 O O . TYR A 1 105 ? 18.183 -11.516 -19.184 1.00 54.59 105 TYR A O 1
ATOM 784 N N . VAL A 1 106 ? 16.555 -12.680 -18.161 1.00 61.38 106 VAL A N 1
ATOM 785 C CA . VAL A 1 106 ? 17.452 -13.339 -17.191 1.00 61.38 106 VAL A CA 1
ATOM 786 C C . VAL A 1 106 ? 18.378 -14.347 -17.873 1.00 61.38 106 VAL A C 1
ATOM 788 O O . VAL A 1 106 ? 19.531 -14.486 -17.461 1.00 61.38 106 VAL A O 1
ATOM 791 N N . LYS A 1 107 ? 17.901 -15.014 -18.933 1.00 64.88 107 LYS A N 1
ATOM 792 C CA . LYS A 1 107 ? 18.705 -15.956 -19.723 1.00 64.88 107 LYS A CA 1
ATOM 793 C C . LYS A 1 107 ? 19.777 -15.255 -20.556 1.00 64.88 107 LYS A C 1
ATOM 795 O O . LYS A 1 107 ? 20.897 -15.755 -20.616 1.00 64.88 107 LYS A O 1
ATOM 800 N N . ASP A 1 108 ? 19.466 -14.093 -21.124 1.00 69.50 108 ASP A N 1
ATOM 801 C CA . ASP A 1 108 ? 20.390 -13.393 -22.020 1.00 69.50 108 ASP A CA 1
ATOM 802 C C . ASP A 1 108 ? 21.443 -12.554 -21.282 1.00 69.50 108 ASP A C 1
ATOM 804 O O . ASP A 1 108 ? 22.555 -12.377 -21.788 1.00 69.50 108 ASP A O 1
ATOM 808 N N . LYS A 1 109 ? 21.128 -12.011 -20.091 1.00 61.84 109 LYS A N 1
ATOM 809 C CA . LYS A 1 109 ? 22.033 -11.115 -19.339 1.00 61.84 109 LYS A CA 1
ATOM 810 C C . LYS A 1 109 ? 21.973 -11.321 -17.813 1.00 61.84 109 LYS A C 1
ATOM 812 O O . LYS A 1 109 ? 21.333 -10.535 -17.099 1.00 61.84 109 LYS A O 1
ATOM 817 N N . PRO A 1 110 ? 22.723 -12.298 -17.262 1.00 71.94 110 PRO A N 1
ATOM 818 C CA . PRO A 1 110 ? 22.656 -12.652 -15.839 1.00 71.94 110 PRO A CA 1
ATOM 819 C C . PRO A 1 110 ? 23.140 -11.529 -14.903 1.00 71.94 110 PRO A C 1
ATOM 821 O O . PRO A 1 110 ? 22.507 -11.250 -13.885 1.00 71.94 110 PRO A O 1
ATOM 824 N N . MET A 1 111 ? 24.213 -10.813 -15.266 1.00 75.06 111 MET A N 1
ATOM 825 C CA . MET A 1 111 ? 24.766 -9.733 -14.430 1.00 75.06 111 MET A CA 1
ATOM 826 C C . MET A 1 111 ? 23.867 -8.487 -14.374 1.00 75.06 111 MET A C 1
ATOM 828 O O . MET A 1 111 ? 23.791 -7.830 -13.338 1.00 75.06 111 MET A O 1
ATOM 832 N N . GLN A 1 112 ? 23.158 -8.163 -15.465 1.00 73.69 112 GLN A N 1
ATOM 833 C CA . GLN A 1 112 ? 22.226 -7.025 -15.491 1.00 73.69 112 GLN A CA 1
ATOM 834 C C . GLN A 1 112 ? 20.966 -7.327 -14.676 1.00 73.69 112 GLN A C 1
ATOM 836 O O . GLN A 1 112 ? 20.490 -6.474 -13.931 1.00 73.69 112 GLN A O 1
ATOM 841 N N . SER A 1 113 ? 20.483 -8.567 -14.742 1.00 76.38 113 SER A N 1
ATOM 842 C CA . SER A 1 113 ? 19.336 -9.029 -13.959 1.00 76.38 113 SER A CA 1
ATOM 843 C C . SER A 1 113 ? 19.600 -8.972 -12.452 1.00 76.38 113 SER A C 1
ATOM 845 O O . SER A 1 113 ? 18.753 -8.496 -11.698 1.00 76.38 113 SER A O 1
ATOM 847 N N . LEU A 1 114 ? 20.799 -9.372 -12.010 1.00 80.94 114 LEU A N 1
ATOM 848 C CA . LEU A 1 114 ? 21.196 -9.278 -10.603 1.00 80.94 114 LEU A CA 1
ATOM 849 C C . LEU A 1 114 ? 21.233 -7.822 -10.111 1.00 80.94 114 LEU A C 1
ATOM 851 O O . LEU A 1 114 ? 20.745 -7.529 -9.021 1.00 80.94 114 LEU A O 1
ATOM 855 N N . ALA A 1 115 ? 21.756 -6.902 -10.926 1.00 82.56 115 ALA A N 1
ATOM 856 C CA . ALA A 1 115 ? 21.797 -5.478 -10.594 1.00 82.56 115 ALA A CA 1
ATOM 857 C C . ALA A 1 115 ? 20.392 -4.857 -10.505 1.00 82.56 115 ALA A C 1
ATOM 859 O O . ALA A 1 115 ? 20.121 -4.082 -9.587 1.00 82.56 115 ALA A O 1
ATOM 860 N N . VAL A 1 116 ? 19.477 -5.226 -11.409 1.00 81.88 116 VAL A N 1
ATOM 861 C CA . VAL A 1 116 ? 18.076 -4.774 -11.367 1.00 81.88 116 VAL A CA 1
ATOM 862 C C . VAL A 1 116 ? 17.357 -5.344 -10.145 1.00 81.88 116 VAL A C 1
ATOM 864 O O . VAL A 1 116 ? 16.685 -4.593 -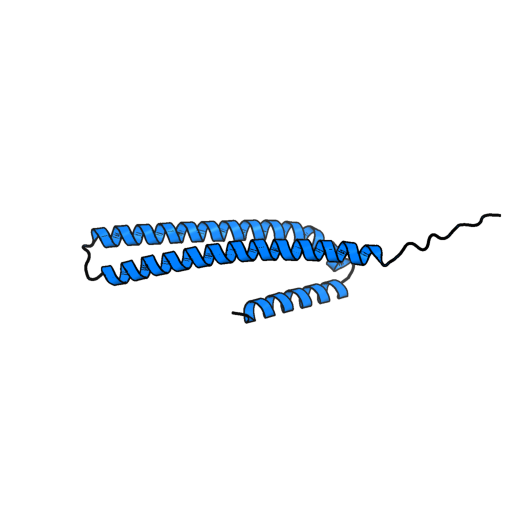9.439 1.00 81.88 116 VAL A O 1
ATOM 867 N N . ALA A 1 117 ? 17.530 -6.630 -9.830 1.00 83.94 117 ALA A N 1
ATOM 868 C CA . ALA A 1 117 ? 16.941 -7.242 -8.639 1.00 83.94 117 ALA A CA 1
ATOM 869 C C . ALA A 1 117 ? 17.448 -6.576 -7.348 1.00 83.94 117 ALA A C 1
ATOM 871 O O . ALA A 1 117 ? 16.645 -6.168 -6.506 1.00 83.94 117 ALA A O 1
ATOM 872 N N . ALA A 1 118 ? 18.765 -6.387 -7.226 1.00 88.56 118 ALA A N 1
ATOM 873 C CA . ALA A 1 118 ? 19.376 -5.698 -6.093 1.00 88.56 118 ALA A CA 1
ATOM 874 C C . ALA A 1 118 ? 18.901 -4.240 -5.982 1.00 88.56 118 ALA A C 1
ATOM 876 O O . ALA A 1 118 ? 18.532 -3.794 -4.897 1.00 88.56 118 ALA A O 1
ATOM 877 N N . GLY A 1 119 ? 18.841 -3.508 -7.099 1.00 89.62 119 GLY A N 1
ATOM 878 C CA . GLY A 1 119 ? 18.363 -2.125 -7.136 1.00 89.62 119 GLY A CA 1
ATOM 879 C C . GLY A 1 119 ? 16.891 -1.999 -6.746 1.00 89.62 119 GLY A C 1
ATOM 880 O O . GLY A 1 119 ? 16.533 -1.136 -5.945 1.00 89.62 119 GLY A O 1
ATOM 881 N N . THR A 1 120 ? 16.039 -2.896 -7.245 1.00 88.06 120 THR A N 1
ATOM 882 C CA . THR A 1 120 ? 14.603 -2.895 -6.932 1.00 88.06 120 THR A CA 1
ATOM 883 C C . THR A 1 120 ? 14.363 -3.280 -5.472 1.00 88.06 120 THR A C 1
ATOM 885 O O . THR A 1 120 ? 13.606 -2.604 -4.778 1.00 88.06 120 THR A O 1
ATOM 888 N N . GLY A 1 121 ? 15.057 -4.305 -4.967 1.00 86.31 121 GLY A N 1
ATOM 889 C CA . GLY A 1 121 ? 14.987 -4.718 -3.564 1.00 86.31 121 GLY A CA 1
ATOM 890 C C . GLY A 1 121 ? 15.475 -3.634 -2.601 1.00 86.31 121 GLY A C 1
ATOM 891 O O . GLY A 1 121 ? 14.830 -3.379 -1.586 1.00 86.31 121 GLY A O 1
ATOM 892 N N . LEU A 1 122 ? 16.557 -2.931 -2.945 1.00 92.81 122 LEU A N 1
ATOM 893 C CA . LEU A 1 122 ? 17.081 -1.817 -2.155 1.00 92.81 122 LEU A CA 1
ATOM 894 C C . LEU A 1 122 ? 16.128 -0.615 -2.159 1.00 92.81 122 LEU A C 1
ATOM 896 O O . LEU A 1 122 ? 15.876 -0.035 -1.103 1.00 92.81 122 LEU A O 1
ATOM 900 N N . LEU A 1 123 ? 15.552 -0.262 -3.314 1.00 89.44 123 LEU A N 1
ATOM 901 C CA . LEU A 1 123 ? 14.554 0.808 -3.415 1.00 89.44 123 LEU A CA 1
ATOM 902 C C . LEU A 1 123 ? 13.293 0.495 -2.604 1.00 89.44 123 LEU A C 1
ATOM 904 O O . LEU A 1 123 ? 12.821 1.351 -1.854 1.00 89.44 123 LEU A O 1
ATOM 908 N N . LEU A 1 124 ? 12.767 -0.728 -2.717 1.00 87.44 124 LEU A N 1
ATOM 909 C CA . LEU A 1 124 ? 11.619 -1.174 -1.929 1.00 87.44 124 LEU A CA 1
ATOM 910 C C . LEU A 1 124 ? 11.955 -1.187 -0.433 1.00 87.44 124 LEU A C 1
ATOM 912 O O . LEU A 1 124 ? 11.192 -0.648 0.365 1.00 87.44 124 LEU A O 1
ATOM 916 N N . GLY A 1 125 ? 13.118 -1.715 -0.046 1.00 86.12 125 GLY A N 1
ATOM 917 C CA . GLY A 1 125 ? 13.571 -1.745 1.346 1.00 86.12 125 GLY A CA 1
ATOM 918 C C . GLY A 1 125 ? 13.705 -0.351 1.963 1.00 86.12 125 GLY A C 1
ATOM 919 O O . GLY A 1 125 ? 13.228 -0.114 3.073 1.00 86.12 125 GLY A O 1
ATOM 920 N N . LEU A 1 126 ? 14.279 0.606 1.227 1.00 88.88 126 LEU A N 1
ATOM 921 C CA . LEU A 1 126 ? 14.343 2.006 1.658 1.00 88.88 126 LEU A CA 1
ATOM 922 C C . LEU A 1 126 ? 12.955 2.648 1.770 1.00 88.88 126 LEU A C 1
ATOM 924 O O . LEU A 1 126 ? 12.737 3.457 2.672 1.00 88.88 126 LEU A O 1
ATOM 928 N N . LEU A 1 127 ? 12.013 2.291 0.893 1.00 81.81 127 LEU A N 1
ATOM 929 C CA . LEU A 1 127 ? 10.643 2.799 0.953 1.00 81.81 127 LEU A CA 1
ATOM 930 C C . LEU A 1 127 ? 9.895 2.288 2.193 1.00 81.81 127 LEU A C 1
ATOM 932 O O . LEU A 1 127 ? 9.238 3.081 2.866 1.00 81.81 127 LEU A O 1
ATOM 936 N N . PHE A 1 128 ? 10.025 1.002 2.530 1.00 84.69 128 PHE A N 1
ATOM 937 C CA . PHE A 1 128 ? 9.418 0.429 3.737 1.00 84.69 128 PHE A CA 1
ATOM 938 C C . PHE A 1 128 ? 10.048 0.962 5.030 1.00 84.69 128 PHE A C 1
ATOM 940 O O . PHE A 1 128 ? 9.339 1.150 6.011 1.00 84.69 128 PHE A O 1
ATOM 947 N N . LYS A 1 129 ? 11.347 1.288 5.019 1.00 80.75 129 LYS A N 1
ATOM 948 C CA . LYS A 1 129 ? 12.053 1.907 6.156 1.00 80.75 129 LYS A CA 1
ATOM 949 C C . LYS A 1 129 ? 11.625 3.359 6.430 1.00 80.75 129 LYS A C 1
ATOM 951 O O . LYS A 1 129 ? 11.943 3.907 7.479 1.00 80.75 129 LYS A O 1
ATOM 956 N N . ARG A 1 130 ? 10.938 4.011 5.485 1.00 63.94 130 ARG A N 1
ATOM 957 C CA . ARG A 1 130 ? 10.556 5.432 5.562 1.00 63.94 130 ARG A CA 1
ATOM 958 C C . ARG A 1 130 ? 9.221 5.677 6.290 1.00 63.94 130 ARG A C 1
ATOM 960 O O . ARG A 1 130 ? 8.704 6.792 6.230 1.00 63.94 130 ARG A O 1
ATOM 967 N N . ARG A 1 131 ? 8.645 4.670 6.947 1.00 49.16 131 ARG A N 1
ATOM 968 C CA . ARG A 1 131 ? 7.497 4.840 7.845 1.00 49.16 131 ARG A CA 1
ATOM 969 C C . ARG A 1 131 ? 7.867 4.515 9.275 1.00 49.16 131 ARG A C 1
ATOM 971 O O . ARG A 1 131 ? 8.542 3.485 9.467 1.00 49.16 131 ARG A O 1
#

pLDDT: mean 72.6, std 13.03, range [39.12, 92.81]

Secondary structure (DSSP, 8-state):
----------SHHHHHHHHHHHHHHHHHHHHHHHHHHHHHHHHHHHHHHHHHHHHHHTTTS-HHHHHHHHHHHHHHHHHHHHHHHHHHHHHHHHHHHHHHHHHHHHHH-HHHHHHHHHHHHHHHHHHHTT-

Foldseek 3Di:
DDDDDPPPDDPPVVVVVVVVVVVVVVVVVVVVVVVVVVVLVVLVVVLVVLVVVLVVCVVPDDPVVNVVSVVVSVVSVVVSVVVVVVVVVVVVVVVVVVVVVVVVVCVVDVPVVVVVVVVVVVVVVVVVVPD

Sequence (131 aa):
METTNLSTGNGSDKISSTSSAAKSMYSDAKGSAQRVGATLRSELSNLKNDLDALMTRAPSLSDDELSQAHTQLMSKFSSMRYAAKGLASEANRQLNRGMETTTEYVKDKPMQSLAVAAGTGLLLGLLFKRR